Protein AF-T1ASD0-F1 (afdb_monomer)

InterPro domains:
  IPR029063 S-adenosyl-L-methionine-dependent methyltransferase superfamily [G3DSA:3.40.50.150] (1-92)
  IPR029063 S-adenosyl-L-methionine-dependent methyltransferase superfamily [SSF53335] (11-90)
  IPR041698 Methyltransferase domain 25 [PF13649] (17-90)

Mean predicted aligned error: 3.99 Å

Solvent-accessible surface area (backbone atoms only — not comparable to full-atom values): 5198 Å² total; per-residue (Å²): 103,76,66,52,32,46,74,73,48,76,49,50,82,61,39,31,35,36,26,40,51,30,48,60,26,65,67,30,27,56,41,18,78,68,56,28,50,26,37,22,29,18,72,47,58,68,30,31,54,50,12,43,73,76,22,75,80,24,46,65,38,68,38,50,86,93,66,61,98,63,67,84,87,72,48,79,44,76,44,68,79,74,34,68,82,73,53,73,96,68,86,130

pLDDT: mean 92.75, std 9.91, range [42.97, 98.38]

Organism: NCBI:txid410659

Sequence (92 aa):
ELVEAVESGFLRRGSAVLDLGCGLGTEAGYLAGLGFRTVGVDLSRDATVGARASHPDAAFLQGDVLRLPFRAASFDAAIDRGCFHYVPTEST

Foldseek 3Di:
DLVCCVVVCVPPAQFEEEEEQCFLNPSQQVNLVSRYAYEYEHCDPVRQVNNCVVRVSYHYDNDDPVDDPDDPPPGPYYDYDCNVVVDDPDDD

Structure (mmCIF, N/CA/C/O backbone):
data_AF-T1ASD0-F1
#
_entry.id   AF-T1ASD0-F1
#
loop_
_atom_site.group_PDB
_atom_site.id
_atom_site.type_symbol
_atom_site.label_atom_id
_atom_site.label_alt_id
_atom_site.label_comp_id
_atom_site.label_asym_id
_atom_site.label_entity_id
_atom_site.label_seq_id
_atom_site.pdbx_PDB_ins_code
_atom_site.Cartn_x
_atom_site.Cartn_y
_atom_site.Cartn_z
_atom_site.occupancy
_atom_site.B_iso_or_equiv
_atom_site.auth_seq_id
_atom_site.auth_comp_id
_atom_site.auth_asym_id
_atom_site.auth_atom_id
_atom_site.pdbx_PDB_model_num
ATOM 1 N N . GLU A 1 1 ? -3.628 15.344 0.526 1.00 86.00 1 GLU A N 1
ATOM 2 C CA . GLU A 1 1 ? -4.483 14.238 0.042 1.00 86.00 1 GLU A CA 1
ATOM 3 C C . GLU A 1 1 ? -4.426 13.014 0.951 1.00 86.00 1 GLU A C 1
ATOM 5 O O . GLU A 1 1 ? -5.255 12.967 1.842 1.00 86.00 1 GLU A O 1
ATOM 10 N N . LEU A 1 2 ? -3.474 12.071 0.840 1.00 92.81 2 LEU A N 1
ATOM 11 C CA . LEU A 1 2 ? -3.500 10.868 1.704 1.00 92.81 2 LEU A CA 1
ATOM 12 C C . LEU A 1 2 ? -3.401 11.191 3.207 1.00 92.81 2 LEU A C 1
ATOM 14 O O . LEU A 1 2 ? -4.201 10.701 3.997 1.00 92.81 2 LEU A O 1
ATOM 18 N N . VAL A 1 3 ? -2.449 12.044 3.592 1.00 94.50 3 VAL A N 1
ATOM 19 C CA . VAL A 1 3 ? -2.282 12.494 4.988 1.00 94.50 3 VAL A CA 1
ATOM 20 C C . VAL A 1 3 ? -3.567 13.143 5.505 1.00 94.50 3 VAL A C 1
ATOM 22 O O . VAL A 1 3 ? -4.098 12.750 6.535 1.00 94.50 3 VAL A O 1
ATOM 25 N N . GLU A 1 4 ? -4.126 14.067 4.730 1.00 95.25 4 GLU A N 1
ATOM 26 C CA . GLU A 1 4 ? -5.370 14.769 5.053 1.00 95.25 4 GLU A CA 1
ATOM 27 C C . GLU A 1 4 ? -6.578 13.822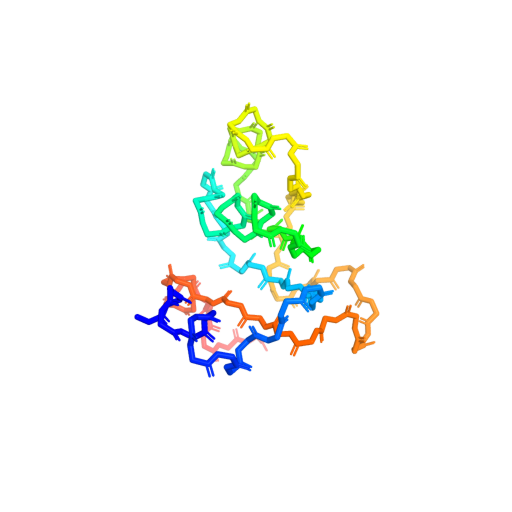 5.158 1.00 95.25 4 GLU A C 1
ATOM 29 O O . GLU A 1 4 ? -7.412 13.975 6.048 1.00 95.25 4 GLU A O 1
ATOM 34 N N . ALA A 1 5 ? -6.672 12.801 4.301 1.00 94.06 5 ALA A N 1
ATOM 35 C CA . ALA A 1 5 ? -7.713 11.777 4.381 1.00 94.06 5 ALA A CA 1
ATOM 36 C C . ALA A 1 5 ? -7.628 10.971 5.688 1.00 94.06 5 ALA A C 1
ATOM 38 O O . ALA A 1 5 ? -8.658 10.609 6.258 1.00 94.06 5 ALA A O 1
ATOM 39 N N . VAL A 1 6 ? -6.415 10.711 6.184 1.00 95.75 6 VAL A N 1
ATOM 40 C CA . VAL A 1 6 ? -6.201 10.061 7.484 1.00 95.75 6 VAL A CA 1
ATOM 41 C C . VAL A 1 6 ? -6.524 11.017 8.635 1.00 95.75 6 VAL A C 1
ATOM 43 O O . VAL A 1 6 ? -7.224 10.631 9.571 1.00 95.75 6 VAL A O 1
ATOM 46 N N . GLU A 1 7 ? -6.044 12.259 8.577 1.00 95.56 7 GLU A N 1
ATOM 47 C CA . GLU A 1 7 ? -6.217 13.262 9.638 1.00 95.56 7 GLU A CA 1
ATOM 48 C C . GLU A 1 7 ? -7.674 13.706 9.806 1.00 95.56 7 GLU A C 1
ATOM 50 O O . GLU A 1 7 ? -8.156 13.830 10.930 1.00 95.56 7 GLU A O 1
ATOM 55 N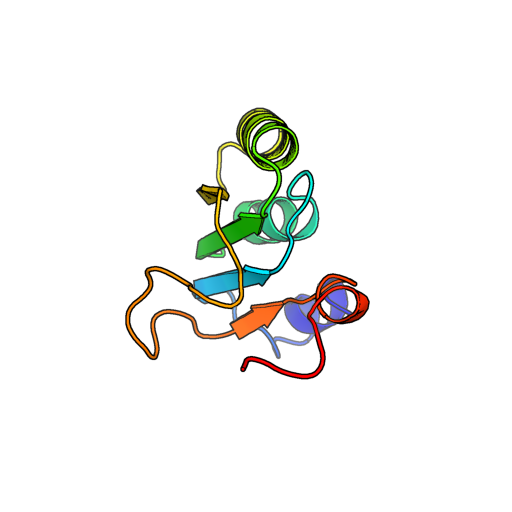 N . SER A 1 8 ? -8.403 13.877 8.702 1.00 96.12 8 SER A N 1
ATOM 56 C CA . SER A 1 8 ? -9.838 14.194 8.709 1.00 96.12 8 SER A CA 1
ATOM 57 C C . SER A 1 8 ? -10.721 13.018 9.142 1.00 96.12 8 SER A C 1
ATOM 59 O O . SER A 1 8 ? -11.913 13.200 9.388 1.00 96.12 8 SER A O 1
ATOM 61 N N . GLY A 1 9 ? -10.167 11.803 9.220 1.00 93.94 9 GLY A N 1
ATOM 62 C CA . GLY A 1 9 ? -10.912 10.582 9.526 1.00 93.94 9 GLY A CA 1
ATOM 63 C C . GLY A 1 9 ? -11.754 10.046 8.366 1.00 93.94 9 GLY A C 1
ATOM 64 O O . GLY A 1 9 ? -12.489 9.074 8.560 1.00 93.94 9 GLY A O 1
ATOM 65 N N . PHE A 1 10 ? -11.634 10.630 7.167 1.00 94.25 10 PHE A N 1
ATOM 66 C CA . PHE A 1 10 ? -12.233 10.083 5.949 1.00 94.25 10 PHE A CA 1
ATOM 67 C C . PHE A 1 10 ? -11.771 8.638 5.720 1.00 94.25 10 PHE A C 1
ATOM 69 O O . PHE A 1 10 ? -12.589 7.736 5.528 1.00 94.25 10 PHE A O 1
ATOM 76 N N . LEU A 1 11 ?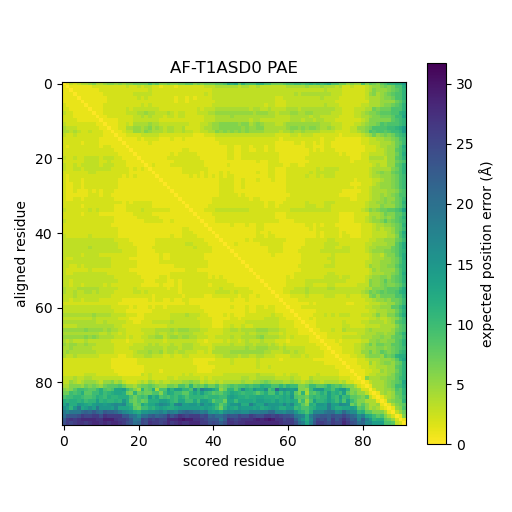 -10.462 8.401 5.840 1.00 95.75 11 LEU A N 1
ATOM 77 C CA . LEU A 1 11 ? -9.875 7.071 5.880 1.00 95.75 11 LEU A CA 1
ATOM 78 C C . LEU A 1 11 ? -9.710 6.634 7.341 1.00 95.75 11 LEU A C 1
ATOM 80 O O . LEU A 1 11 ? -8.791 7.048 8.049 1.00 95.75 11 LEU A O 1
ATOM 84 N N . ARG A 1 12 ? -10.629 5.787 7.813 1.00 93.94 12 ARG A N 1
ATOM 85 C CA . ARG A 1 12 ? -10.674 5.361 9.220 1.00 93.94 12 ARG A CA 1
ATOM 86 C C . ARG A 1 12 ? -9.485 4.474 9.582 1.00 93.94 12 ARG A C 1
ATOM 88 O O . ARG A 1 12 ? -9.237 3.476 8.908 1.00 93.94 12 ARG A O 1
ATOM 95 N N . ARG A 1 13 ? -8.809 4.767 10.696 1.00 90.75 13 ARG A N 1
ATOM 96 C CA . ARG A 1 13 ? -7.741 3.911 11.248 1.00 90.75 13 ARG A CA 1
ATOM 97 C C . ARG A 1 13 ? -8.195 2.455 11.395 1.00 90.75 13 ARG A C 1
ATOM 99 O O . ARG A 1 13 ? -9.344 2.193 11.741 1.00 90.75 13 ARG A O 1
ATOM 106 N N . GLY A 1 14 ? -7.284 1.518 11.128 1.00 91.31 14 GLY A N 1
ATOM 107 C CA . GLY A 1 14 ? -7.558 0.075 11.145 1.00 91.31 14 GLY A CA 1
ATOM 108 C C . GLY A 1 14 ? -8.235 -0.472 9.880 1.00 91.31 14 GLY A C 1
ATOM 109 O O . GLY A 1 14 ? -8.398 -1.690 9.760 1.00 91.31 14 GLY A O 1
ATOM 110 N N . SER A 1 15 ? -8.593 0.394 8.923 1.00 96.62 15 SER A N 1
ATOM 111 C CA . SER A 1 15 ? -9.103 -0.033 7.614 1.00 96.62 15 SER A CA 1
ATOM 112 C C . SER A 1 15 ? -8.086 -0.906 6.871 1.00 96.62 15 SER A C 1
ATOM 114 O O . SER A 1 15 ? -6.869 -0.743 7.017 1.00 96.62 15 SER A O 1
ATOM 116 N N . ALA A 1 16 ? -8.596 -1.840 6.072 1.00 98.00 16 ALA A N 1
ATOM 117 C CA . ALA A 1 16 ? -7.821 -2.568 5.080 1.00 98.00 16 ALA A CA 1
ATOM 118 C C . ALA A 1 16 ? -7.700 -1.722 3.807 1.00 98.00 16 ALA A C 1
ATOM 120 O O . ALA A 1 16 ? -8.713 -1.308 3.242 1.00 98.00 16 ALA A O 1
ATOM 121 N N . VAL A 1 17 ? -6.473 -1.465 3.359 1.00 98.00 17 VAL A N 1
ATOM 122 C CA . VAL A 1 17 ? -6.200 -0.558 2.237 1.00 98.00 17 VAL A CA 1
ATOM 123 C C . VAL A 1 17 ? -5.341 -1.256 1.189 1.00 98.00 17 VAL A C 1
ATOM 125 O O . VAL A 1 17 ? -4.339 -1.889 1.523 1.00 98.00 17 VAL A O 1
ATOM 128 N N . LEU A 1 18 ? -5.744 -1.134 -0.073 1.00 98.12 18 LEU A N 1
ATOM 129 C CA . LEU A 1 18 ? -4.991 -1.604 -1.232 1.00 98.12 18 LEU A CA 1
ATOM 130 C C . LEU A 1 18 ? -4.272 -0.426 -1.898 1.00 98.12 18 LEU A C 1
ATOM 132 O O . LEU A 1 18 ? -4.918 0.554 -2.247 1.00 98.12 18 LEU A O 1
ATOM 136 N N . ASP A 1 19 ? -2.964 -0.523 -2.095 1.00 97.81 19 ASP A N 1
ATOM 137 C CA . ASP A 1 19 ? -2.157 0.468 -2.814 1.00 97.81 19 ASP A CA 1
ATOM 138 C C . ASP A 1 19 ? -1.813 -0.070 -4.215 1.00 97.81 19 ASP A C 1
ATOM 140 O O . ASP A 1 19 ? -1.136 -1.094 -4.348 1.00 97.81 19 ASP A O 1
ATOM 144 N N . LEU A 1 20 ? -2.369 0.557 -5.255 1.00 97.31 20 LEU A N 1
ATOM 145 C CA . LEU A 1 20 ? -2.300 0.123 -6.652 1.00 97.31 20 LEU A CA 1
ATOM 146 C C . LEU A 1 20 ? -1.083 0.741 -7.346 1.00 97.31 20 LEU A C 1
ATOM 148 O O . LEU A 1 20 ? -0.962 1.960 -7.418 1.00 97.31 20 LEU A O 1
ATOM 152 N N . GLY A 1 21 ? -0.210 -0.101 -7.904 1.00 96.69 21 GLY A N 1
ATOM 153 C CA . GLY A 1 21 ? 1.067 0.342 -8.467 1.00 96.69 21 GLY A CA 1
ATOM 154 C C . GLY A 1 21 ? 1.963 0.946 -7.391 1.00 96.69 21 GLY A C 1
ATOM 155 O O . GLY A 1 21 ? 2.441 2.068 -7.536 1.00 96.69 21 GLY A O 1
ATOM 156 N N . CYS A 1 22 ? 2.137 0.221 -6.283 1.00 97.50 22 CYS A N 1
ATOM 157 C CA . CYS A 1 22 ? 2.713 0.765 -5.054 1.00 97.50 22 CYS A CA 1
ATOM 158 C C . CYS A 1 22 ? 4.190 1.179 -5.172 1.00 97.50 22 CYS A C 1
ATOM 160 O O . CYS A 1 22 ? 4.731 1.794 -4.250 1.00 97.50 22 CYS A O 1
ATOM 162 N N . GLY A 1 23 ? 4.892 0.802 -6.246 1.00 97.38 23 GLY A N 1
ATOM 163 C CA . GLY A 1 23 ? 6.311 1.085 -6.424 1.00 97.38 23 GLY A CA 1
ATOM 164 C C . GLY A 1 23 ? 7.142 0.592 -5.236 1.00 97.38 23 GLY A C 1
ATOM 165 O O . GLY A 1 23 ? 7.055 -0.568 -4.832 1.00 97.38 23 GLY A O 1
ATOM 166 N N . LEU A 1 24 ? 7.936 1.494 -4.649 1.00 97.94 24 LEU A N 1
ATOM 167 C CA . LEU A 1 24 ? 8.746 1.222 -3.452 1.00 97.94 24 LEU A CA 1
ATOM 168 C C . LEU A 1 24 ? 7.947 1.276 -2.136 1.00 97.94 24 LEU A C 1
ATOM 170 O O . LEU A 1 24 ? 8.534 1.160 -1.066 1.00 97.94 24 LEU A O 1
ATOM 174 N N . GLY A 1 25 ? 6.622 1.424 -2.196 1.00 97.62 25 GLY A N 1
ATOM 175 C CA . GLY A 1 25 ? 5.724 1.242 -1.058 1.00 97.62 25 GLY A CA 1
ATOM 176 C C . GLY A 1 25 ? 5.636 2.425 -0.101 1.00 97.62 25 GLY A C 1
ATOM 177 O O . GLY A 1 25 ? 5.358 2.210 1.076 1.00 97.62 25 GLY A O 1
ATOM 178 N N . THR A 1 26 ? 5.864 3.655 -0.572 1.00 97.38 26 THR A N 1
ATOM 179 C CA . THR A 1 26 ? 5.853 4.855 0.287 1.00 97.38 26 THR A CA 1
ATOM 180 C C . THR A 1 26 ? 4.502 5.037 0.986 1.00 97.38 26 THR A C 1
ATOM 182 O O . THR A 1 26 ? 4.446 5.177 2.208 1.00 97.38 26 THR A O 1
ATOM 185 N N . GLU A 1 27 ? 3.405 4.980 0.235 1.00 97.12 27 GLU A N 1
ATOM 186 C CA . GLU A 1 27 ? 2.042 5.134 0.739 1.00 97.12 27 GLU A CA 1
ATOM 187 C C . GLU A 1 27 ? 1.629 3.934 1.603 1.00 97.12 27 GLU A C 1
ATOM 189 O O . GLU A 1 27 ? 1.173 4.113 2.739 1.00 97.12 27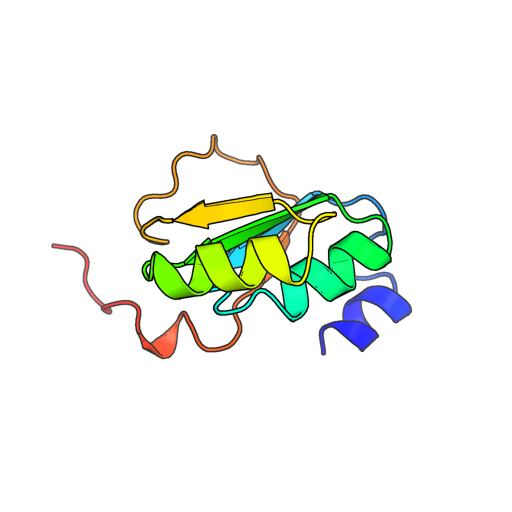 GLU A O 1
ATOM 194 N N . ALA A 1 28 ? 1.857 2.710 1.114 1.00 97.75 28 ALA A N 1
ATOM 195 C CA . ALA A 1 28 ? 1.601 1.487 1.871 1.00 97.75 28 ALA A CA 1
ATOM 196 C C . ALA A 1 28 ? 2.340 1.444 3.223 1.00 97.75 28 ALA A C 1
ATOM 198 O O . ALA A 1 28 ? 1.746 1.075 4.242 1.00 97.75 28 ALA A O 1
ATOM 199 N N . GLY A 1 29 ? 3.614 1.845 3.239 1.00 97.62 29 GLY A N 1
ATOM 200 C CA . GLY A 1 29 ? 4.468 1.892 4.423 1.00 97.62 29 GLY A CA 1
ATOM 201 C C . GLY A 1 29 ? 4.061 2.985 5.406 1.00 97.62 29 GLY A C 1
ATOM 202 O O . GLY A 1 29 ? 3.973 2.725 6.606 1.00 97.62 29 GLY A O 1
ATOM 203 N N . TYR A 1 30 ? 3.736 4.184 4.911 1.00 97.12 30 TYR A N 1
ATOM 204 C CA . TYR A 1 30 ? 3.188 5.263 5.737 1.00 97.12 30 TYR A CA 1
ATOM 205 C C . TYR A 1 30 ? 1.919 4.817 6.476 1.00 97.12 30 TYR A C 1
ATOM 207 O O . TYR A 1 30 ? 1.809 4.989 7.690 1.00 97.12 30 TYR A O 1
ATOM 215 N N . LEU A 1 31 ? 0.977 4.192 5.766 1.00 97.50 31 LEU A N 1
ATOM 216 C CA . LEU A 1 31 ? -0.268 3.706 6.358 1.00 97.50 31 LEU A CA 1
ATOM 217 C C . LEU A 1 31 ? -0.044 2.546 7.334 1.00 97.50 31 LEU A C 1
ATOM 219 O O . LEU A 1 31 ? -0.642 2.541 8.412 1.00 97.50 31 LEU A O 1
ATOM 223 N N . ALA A 1 32 ? 0.839 1.599 7.010 1.00 97.00 32 ALA A N 1
ATOM 224 C CA . ALA A 1 32 ? 1.179 0.509 7.924 1.00 97.00 32 ALA A CA 1
ATOM 225 C C . ALA A 1 32 ? 1.736 1.049 9.251 1.00 97.00 32 ALA A C 1
ATOM 227 O O . ALA A 1 32 ? 1.266 0.660 10.320 1.00 97.00 32 ALA A O 1
ATOM 228 N N . GLY A 1 33 ? 2.636 2.039 9.192 1.00 95.75 33 GLY A N 1
ATOM 229 C CA . GLY A 1 33 ? 3.177 2.714 10.378 1.00 95.75 33 GLY A CA 1
ATOM 230 C C . GLY A 1 33 ? 2.124 3.441 11.228 1.00 95.75 33 GLY A C 1
ATOM 231 O O . GLY A 1 33 ? 2.347 3.706 12.407 1.00 95.75 33 GLY A O 1
ATOM 232 N N . LEU A 1 34 ? 0.948 3.729 10.664 1.00 95.62 34 LEU A N 1
ATOM 233 C CA . LEU A 1 34 ? -0.197 4.314 11.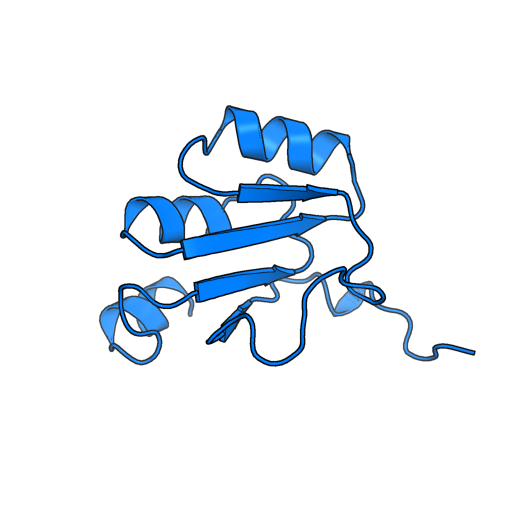365 1.00 95.62 34 LEU A CA 1
ATOM 234 C C . LEU A 1 34 ? -1.227 3.276 11.849 1.00 95.62 34 LEU A C 1
ATOM 236 O O . LEU A 1 34 ? -2.274 3.665 12.383 1.00 95.62 34 LEU A O 1
ATOM 240 N N . GLY A 1 35 ? -0.943 1.980 11.692 1.00 95.19 35 GLY A N 1
ATOM 241 C CA . GLY A 1 35 ? -1.788 0.871 12.145 1.00 95.19 35 GLY A CA 1
ATOM 242 C C . GLY A 1 35 ? -2.876 0.449 11.154 1.00 95.19 35 GLY A C 1
ATOM 243 O O . GLY A 1 35 ? -3.850 -0.196 11.549 1.00 95.19 35 GLY A O 1
ATOM 244 N N . PHE A 1 36 ? -2.761 0.829 9.882 1.00 97.56 36 PHE A N 1
ATOM 245 C CA . PHE A 1 36 ? -3.628 0.308 8.825 1.00 97.56 36 PHE A CA 1
ATOM 246 C C . PHE A 1 36 ? -3.166 -1.077 8.368 1.00 97.56 36 PHE A C 1
ATOM 248 O O . PHE A 1 36 ? -1.995 -1.430 8.4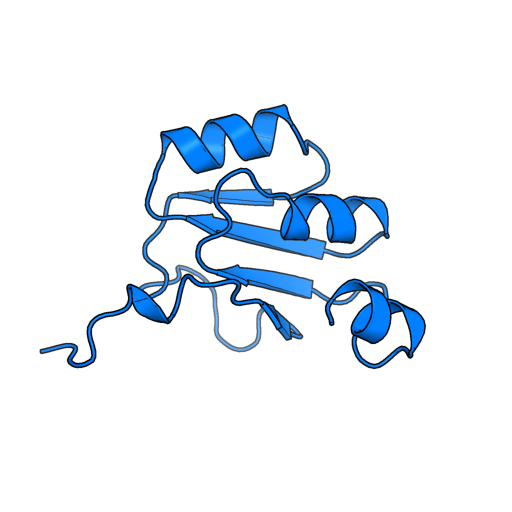87 1.00 97.56 36 PHE A O 1
ATOM 255 N N . ARG A 1 37 ? -4.091 -1.863 7.807 1.00 97.50 37 ARG A N 1
ATOM 256 C CA . ARG A 1 37 ? -3.758 -3.143 7.167 1.00 97.50 37 ARG A CA 1
ATOM 257 C C . ARG A 1 37 ? -3.557 -2.905 5.679 1.00 97.50 37 ARG A C 1
ATOM 259 O O . ARG A 1 37 ? -4.517 -2.974 4.912 1.00 97.50 37 ARG A O 1
ATOM 266 N N . THR A 1 38 ? -2.333 -2.583 5.287 1.00 97.62 38 THR A N 1
ATOM 267 C CA . THR A 1 38 ? -2.008 -2.224 3.904 1.00 97.62 38 THR A CA 1
ATOM 268 C C . THR A 1 38 ? -1.433 -3.386 3.107 1.00 97.62 38 THR A C 1
ATOM 270 O O . THR A 1 38 ? -0.566 -4.123 3.581 1.00 97.62 38 THR A O 1
ATOM 273 N N . VAL A 1 39 ? -1.902 -3.513 1.866 1.00 98.31 39 VAL A N 1
ATOM 274 C CA . VAL A 1 39 ? -1.312 -4.375 0.839 1.00 98.31 39 VAL A CA 1
ATOM 275 C C . VAL A 1 39 ? -0.975 -3.511 -0.372 1.00 98.31 39 VAL A C 1
ATOM 277 O O . VAL A 1 39 ? -1.873 -2.903 -0.943 1.00 98.31 39 VAL A O 1
ATOM 280 N N . GLY A 1 40 ? 0.292 -3.459 -0.773 1.00 98.19 40 GLY A N 1
ATOM 281 C CA . GLY A 1 40 ? 0.718 -2.852 -2.034 1.00 98.19 40 GLY A CA 1
ATOM 282 C C . GLY A 1 40 ? 0.815 -3.881 -3.156 1.00 98.19 40 GLY A C 1
ATOM 283 O O . GLY A 1 40 ? 1.301 -4.991 -2.933 1.00 98.19 40 GLY A O 1
ATOM 284 N N . VAL A 1 41 ? 0.360 -3.529 -4.358 1.00 98.31 41 VAL A N 1
ATOM 285 C CA . VAL A 1 41 ? 0.510 -4.349 -5.568 1.00 98.31 41 VAL A CA 1
ATOM 286 C C . VAL A 1 41 ? 1.286 -3.571 -6.614 1.00 98.31 41 VAL A C 1
ATOM 288 O O . VAL A 1 41 ? 0.929 -2.439 -6.918 1.00 98.31 41 VAL A O 1
ATOM 291 N N . ASP A 1 42 ? 2.307 -4.185 -7.201 1.00 97.94 42 ASP A N 1
ATOM 292 C CA . ASP A 1 42 ? 3.038 -3.605 -8.329 1.00 97.94 42 ASP A CA 1
ATOM 293 C C . ASP A 1 42 ? 3.427 -4.690 -9.340 1.00 97.94 42 ASP A C 1
ATOM 295 O O . ASP A 1 42 ? 3.701 -5.836 -8.969 1.00 97.94 42 ASP A O 1
ATOM 299 N N . LEU A 1 43 ? 3.465 -4.341 -10.626 1.00 96.31 43 LEU A N 1
ATOM 300 C CA . LEU A 1 43 ? 3.860 -5.267 -11.689 1.00 96.31 43 LEU A CA 1
ATOM 301 C C . LEU A 1 43 ? 5.364 -5.600 -11.608 1.00 96.31 43 LEU A C 1
ATOM 303 O O . LEU A 1 43 ? 5.791 -6.711 -11.948 1.00 96.31 43 LEU A O 1
ATOM 307 N N . SER A 1 44 ? 6.168 -4.647 -11.128 1.00 97.00 44 SER A N 1
ATOM 308 C CA . SER A 1 44 ? 7.615 -4.758 -10.990 1.00 97.00 44 SER A CA 1
ATOM 309 C C . SER A 1 44 ? 8.005 -5.566 -9.756 1.00 97.00 44 SER A C 1
ATOM 311 O O . SER A 1 44 ? 7.824 -5.157 -8.606 1.00 97.00 44 SER A O 1
ATOM 313 N N . ARG A 1 45 ? 8.642 -6.716 -9.994 1.00 97.50 45 ARG A N 1
ATOM 314 C CA . ARG A 1 45 ? 9.218 -7.537 -8.925 1.00 97.50 45 ARG A CA 1
ATOM 315 C C . ARG A 1 45 ? 10.216 -6.744 -8.084 1.00 97.50 45 ARG A C 1
ATOM 317 O O . ARG A 1 45 ? 10.146 -6.801 -6.860 1.00 97.50 45 ARG A O 1
ATOM 324 N N . ASP A 1 46 ? 11.111 -6.002 -8.726 1.00 98.12 46 ASP A N 1
ATOM 325 C CA . ASP A 1 46 ? 12.173 -5.269 -8.036 1.00 98.12 46 ASP A CA 1
ATOM 326 C C . ASP A 1 46 ? 11.602 -4.168 -7.138 1.00 98.12 46 ASP A C 1
ATOM 328 O O . ASP A 1 46 ? 12.076 -3.986 -6.016 1.00 98.12 46 ASP A O 1
ATOM 332 N N . ALA A 1 47 ? 10.521 -3.514 -7.579 1.00 97.81 47 ALA A N 1
ATOM 333 C CA . ALA A 1 47 ? 9.799 -2.541 -6.767 1.00 97.81 47 ALA A CA 1
ATOM 334 C C . ALA A 1 47 ? 9.242 -3.192 -5.492 1.00 97.81 47 ALA A C 1
ATOM 336 O O . ALA A 1 47 ? 9.554 -2.750 -4.389 1.00 97.81 47 ALA A O 1
ATOM 337 N N . THR A 1 48 ? 8.520 -4.312 -5.622 1.00 98.19 48 THR A N 1
ATOM 338 C CA . THR A 1 48 ? 7.956 -5.014 -4.454 1.00 98.19 48 THR A CA 1
ATOM 339 C C . THR A 1 48 ? 9.017 -5.595 -3.516 1.00 98.19 48 THR A C 1
ATOM 341 O O . THR A 1 48 ? 8.797 -5.654 -2.306 1.00 98.19 48 THR A O 1
ATOM 344 N N . VAL A 1 49 ? 10.180 -6.010 -4.032 1.00 98.31 49 VAL A N 1
ATOM 345 C CA . VAL A 1 49 ? 11.313 -6.455 -3.205 1.00 98.31 49 VAL A CA 1
ATOM 346 C C . VAL A 1 49 ? 11.887 -5.282 -2.411 1.00 98.31 49 VAL A C 1
ATOM 348 O O . VAL A 1 49 ? 12.081 -5.413 -1.202 1.00 98.31 49 VAL A O 1
ATOM 351 N N . GLY A 1 50 ? 12.108 -4.135 -3.060 1.00 98.38 50 GLY A N 1
ATOM 352 C CA . GLY A 1 50 ? 12.551 -2.911 -2.392 1.00 98.38 50 GLY A CA 1
ATOM 353 C C . GLY A 1 50 ? 11.554 -2.442 -1.332 1.00 98.38 50 GLY A C 1
ATOM 354 O O . GLY A 1 50 ? 11.939 -2.195 -0.193 1.00 98.38 50 GLY A O 1
ATOM 355 N N . ALA A 1 51 ? 10.264 -2.435 -1.667 1.00 98.38 51 ALA A N 1
ATOM 356 C CA . ALA A 1 51 ? 9.194 -2.041 -0.758 1.00 98.38 51 ALA A CA 1
ATOM 357 C C . ALA A 1 51 ? 9.152 -2.902 0.511 1.00 98.38 51 ALA A C 1
ATOM 359 O O . ALA A 1 51 ? 9.105 -2.373 1.620 1.00 98.38 51 ALA A O 1
ATOM 360 N N . ARG A 1 52 ? 9.263 -4.232 0.371 1.00 98.12 52 ARG A N 1
ATOM 361 C CA . ARG A 1 52 ? 9.340 -5.160 1.516 1.00 98.12 52 ARG A CA 1
ATOM 362 C C . ARG A 1 52 ? 10.550 -4.897 2.404 1.00 98.12 52 ARG A C 1
ATOM 364 O O . ARG A 1 52 ? 10.448 -5.050 3.616 1.00 98.12 52 ARG A O 1
ATOM 371 N N . ALA A 1 53 ? 11.687 -4.541 1.810 1.00 97.94 53 ALA A N 1
ATOM 372 C CA . ALA A 1 53 ? 12.899 -4.242 2.563 1.00 97.94 53 ALA A CA 1
ATOM 373 C C . ALA A 1 53 ? 12.769 -2.927 3.350 1.00 97.94 53 ALA A C 1
ATOM 375 O O . ALA A 1 53 ? 13.240 -2.841 4.481 1.00 97.94 53 ALA A O 1
ATOM 376 N N . SER A 1 54 ? 12.119 -1.920 2.764 1.00 98.00 54 SER A N 1
ATOM 377 C CA . SER A 1 54 ? 11.937 -0.596 3.369 1.00 98.00 54 SER A CA 1
ATOM 378 C C . SER A 1 54 ? 10.778 -0.522 4.367 1.00 98.00 54 SER A C 1
ATOM 380 O O . SER A 1 54 ? 10.826 0.289 5.292 1.00 98.00 54 SER A O 1
ATOM 382 N N . HIS A 1 55 ? 9.746 -1.351 4.201 1.00 97.88 55 HIS A N 1
ATOM 383 C CA . HIS A 1 55 ? 8.490 -1.260 4.949 1.00 97.88 55 HIS A CA 1
ATOM 384 C C . HIS A 1 55 ? 8.025 -2.644 5.440 1.00 97.88 55 HIS A C 1
ATOM 386 O O . HIS A 1 55 ? 7.031 -3.173 4.941 1.00 97.88 55 HIS A O 1
ATOM 392 N N . PRO A 1 56 ? 8.715 -3.251 6.425 1.00 96.00 56 PRO A N 1
ATOM 393 C CA . PRO A 1 56 ? 8.440 -4.623 6.867 1.00 96.00 56 PRO A CA 1
ATOM 394 C C . PRO A 1 56 ? 7.052 -4.823 7.500 1.00 96.00 56 PRO A C 1
ATOM 396 O O . PRO A 1 56 ? 6.565 -5.951 7.545 1.00 96.00 56 PRO A O 1
ATOM 399 N N . ASP A 1 57 ? 6.407 -3.746 7.957 1.00 94.19 57 ASP A N 1
ATOM 400 C CA . ASP A 1 57 ? 5.072 -3.783 8.568 1.00 94.19 57 ASP A CA 1
ATOM 401 C C . ASP A 1 57 ? 3.927 -3.754 7.536 1.00 94.19 57 ASP A C 1
ATOM 403 O O . ASP A 1 57 ? 2.763 -3.953 7.890 1.00 94.19 57 ASP A O 1
ATOM 407 N N . ALA A 1 58 ? 4.238 -3.519 6.257 1.00 97.19 58 ALA A N 1
ATOM 408 C CA . ALA A 1 58 ? 3.285 -3.560 5.153 1.00 97.19 58 ALA A CA 1
ATOM 409 C C . ALA A 1 58 ? 3.433 -4.858 4.344 1.00 97.19 58 ALA A C 1
ATOM 411 O O . ALA A 1 58 ? 4.516 -5.435 4.220 1.00 97.19 58 ALA A O 1
ATOM 412 N N . ALA A 1 59 ? 2.337 -5.315 3.737 1.00 98.06 59 ALA A N 1
ATOM 413 C CA . ALA A 1 59 ? 2.378 -6.426 2.796 1.00 98.06 59 ALA A CA 1
ATOM 414 C C . ALA A 1 59 ? 2.547 -5.908 1.363 1.00 98.06 59 ALA A C 1
ATOM 416 O O . ALA A 1 59 ? 1.945 -4.910 0.983 1.00 98.06 59 ALA A O 1
ATOM 417 N N . PHE A 1 60 ? 3.309 -6.628 0.540 1.00 98.38 60 PHE A N 1
ATOM 418 C CA . PHE A 1 60 ? 3.496 -6.291 -0.873 1.00 98.38 60 PHE A CA 1
ATOM 419 C C . PHE A 1 60 ? 3.334 -7.520 -1.749 1.00 98.38 60 PHE A C 1
ATOM 421 O O . PHE A 1 60 ? 3.793 -8.599 -1.388 1.00 98.38 60 PHE A O 1
ATOM 428 N N . LEU A 1 61 ? 2.732 -7.383 -2.918 1.00 97.88 61 LEU A N 1
ATOM 429 C CA . LEU A 1 61 ? 2.500 -8.471 -3.855 1.00 97.88 61 LEU A CA 1
ATOM 430 C C . LEU A 1 61 ? 2.934 -8.034 -5.250 1.00 97.88 61 LEU A C 1
ATOM 432 O O . LEU A 1 61 ? 2.490 -7.003 -5.742 1.00 97.88 61 LEU A O 1
ATOM 436 N N . GLN A 1 62 ? 3.762 -8.844 -5.908 1.00 97.75 62 GLN A N 1
ATOM 437 C CA . GLN A 1 62 ? 3.967 -8.667 -7.339 1.00 97.75 62 GLN A CA 1
ATOM 438 C C . GLN A 1 62 ? 2.701 -9.127 -8.068 1.00 97.75 62 GLN A C 1
ATOM 440 O O . GLN A 1 62 ? 2.294 -10.281 -7.915 1.00 97.75 62 GLN A O 1
ATOM 445 N N . GLY A 1 63 ? 2.083 -8.252 -8.855 1.00 96.12 63 GLY A N 1
ATOM 446 C CA . GLY A 1 63 ? 0.851 -8.581 -9.558 1.00 96.12 63 GLY A CA 1
ATOM 447 C C . GLY A 1 63 ? 0.380 -7.497 -10.516 1.00 96.12 63 GLY A C 1
ATOM 448 O O . GLY A 1 63 ? 0.804 -6.348 -10.449 1.00 96.12 63 GLY A O 1
ATOM 449 N N . ASP A 1 64 ? -0.519 -7.894 -11.408 1.00 94.62 64 ASP A N 1
ATOM 450 C CA . ASP A 1 64 ? -1.235 -6.985 -12.296 1.00 94.62 64 ASP A CA 1
ATOM 451 C C . ASP A 1 64 ? -2.484 -6.458 -11.577 1.00 94.62 64 ASP A C 1
ATOM 453 O O . ASP A 1 64 ? -3.327 -7.235 -11.116 1.00 94.62 64 ASP A O 1
ATOM 457 N N . VAL A 1 65 ? -2.614 -5.134 -11.488 1.00 94.00 65 VAL A N 1
ATOM 458 C CA . VAL A 1 65 ? -3.765 -4.463 -10.867 1.00 94.00 65 VAL A CA 1
ATOM 459 C C . VAL A 1 65 ? -5.079 -4.715 -11.615 1.00 94.00 65 VAL A C 1
ATOM 461 O O . VAL A 1 65 ? -6.148 -4.582 -11.025 1.00 94.00 65 VAL A O 1
ATOM 464 N N . LEU A 1 66 ? -5.021 -5.149 -12.878 1.00 91.19 66 LEU A N 1
ATOM 465 C CA . LEU A 1 66 ? -6.186 -5.594 -13.646 1.00 91.19 66 LEU A CA 1
ATOM 466 C C . LEU A 1 66 ? -6.638 -7.016 -13.287 1.00 91.19 66 LEU A C 1
ATOM 468 O O . LEU A 1 66 ? -7.739 -7.431 -13.651 1.00 91.19 66 LEU A O 1
ATOM 472 N N . ARG A 1 67 ? -5.799 -7.792 -12.590 1.00 92.81 67 ARG A N 1
ATOM 473 C CA . ARG A 1 67 ? -6.033 -9.209 -12.265 1.00 92.81 67 ARG A CA 1
ATOM 474 C C . ARG A 1 67 ? -5.650 -9.515 -10.821 1.00 92.81 67 ARG A C 1
ATOM 476 O O . ARG A 1 67 ? -4.832 -10.389 -10.534 1.00 92.81 67 ARG A O 1
ATOM 483 N N . LEU A 1 68 ? -6.270 -8.783 -9.903 1.00 93.81 68 LEU A N 1
ATOM 484 C CA . LEU A 1 68 ? -5.998 -8.896 -8.476 1.00 93.81 68 LEU A CA 1
ATOM 485 C C . LEU A 1 68 ? -6.456 -10.252 -7.906 1.00 93.81 68 LEU A C 1
ATOM 487 O O . LEU A 1 68 ? -7.628 -10.607 -8.047 1.00 93.81 68 LEU A O 1
ATOM 491 N N . PRO A 1 69 ? -5.596 -10.991 -7.179 1.00 93.94 69 PRO A N 1
ATOM 492 C CA . PRO A 1 69 ? -5.944 -12.279 -6.578 1.00 93.94 69 PRO A CA 1
ATOM 493 C C . PRO A 1 69 ? -6.654 -12.112 -5.223 1.00 93.94 69 PRO A C 1
ATOM 495 O O . PRO A 1 69 ? -6.415 -12.867 -4.279 1.00 93.94 69 PRO A O 1
ATOM 498 N N . PHE A 1 70 ? -7.516 -11.104 -5.100 1.00 95.69 70 PHE A N 1
ATOM 499 C CA . PHE A 1 70 ? -8.267 -10.823 -3.882 1.00 95.69 70 PHE A CA 1
ATOM 500 C C . PHE A 1 70 ? -9.747 -11.097 -4.112 1.00 95.69 70 PHE A C 1
ATOM 502 O O . PHE A 1 70 ? -10.296 -10.798 -5.171 1.00 95.69 70 PHE A O 1
ATOM 509 N N . ARG A 1 71 ? -10.426 -11.635 -3.095 1.00 95.62 71 ARG A N 1
ATOM 510 C CA . ARG A 1 71 ? -11.892 -11.717 -3.123 1.00 95.62 71 ARG A CA 1
ATOM 511 C C . ARG A 1 71 ? -12.483 -10.303 -3.177 1.00 95.62 71 ARG A C 1
ATOM 513 O O . ARG A 1 71 ? -11.900 -9.360 -2.631 1.00 95.62 71 ARG A O 1
ATOM 520 N N . ALA A 1 72 ? -13.661 -10.164 -3.774 1.00 92.62 72 ALA A N 1
ATOM 521 C CA . ALA A 1 72 ? -14.406 -8.910 -3.733 1.00 92.62 72 ALA A CA 1
ATOM 522 C C . ALA A 1 72 ? -14.622 -8.440 -2.279 1.00 92.62 72 ALA A C 1
ATOM 524 O O . ALA A 1 72 ? -14.736 -9.265 -1.370 1.00 92.62 72 ALA A O 1
ATOM 525 N N . ALA A 1 73 ? -14.662 -7.120 -2.072 1.00 93.75 73 ALA A N 1
ATOM 526 C CA . ALA A 1 73 ? -14.830 -6.491 -0.756 1.00 93.75 73 ALA A CA 1
ATOM 527 C C . ALA A 1 73 ? -13.780 -6.916 0.301 1.00 93.75 73 ALA A C 1
ATOM 529 O O . ALA A 1 73 ? -14.081 -7.019 1.488 1.00 93.75 73 ALA A O 1
ATOM 530 N N . SER A 1 74 ? -12.536 -7.178 -0.122 1.00 96.56 74 SER A N 1
ATOM 531 C CA . SER A 1 74 ? -11.416 -7.439 0.805 1.00 96.56 74 SER A CA 1
ATOM 532 C C . SER A 1 74 ? -10.833 -6.184 1.452 1.00 96.56 74 SER A C 1
ATOM 534 O O . SER A 1 74 ? -10.157 -6.298 2.472 1.00 96.56 74 SER A O 1
ATOM 536 N N . PHE A 1 75 ? -11.060 -5.019 0.848 1.00 97.75 75 PHE A N 1
ATOM 537 C CA . PHE A 1 75 ? -10.476 -3.747 1.257 1.00 97.75 75 PHE A CA 1
ATOM 538 C C . PHE A 1 75 ? -11.574 -2.708 1.442 1.00 97.75 75 PHE A C 1
ATOM 540 O O . PHE A 1 75 ? -12.559 -2.701 0.703 1.00 97.75 75 PHE A O 1
ATOM 547 N N . ASP A 1 76 ? -11.371 -1.830 2.416 1.00 96.88 76 ASP A N 1
ATOM 548 C CA . ASP A 1 76 ? -12.252 -0.700 2.702 1.00 96.88 76 ASP A CA 1
ATOM 549 C C . ASP A 1 76 ? -11.937 0.496 1.789 1.00 96.88 76 ASP A C 1
ATOM 551 O O . ASP A 1 76 ? -12.806 1.328 1.534 1.00 96.88 76 ASP A O 1
ATOM 555 N N . ALA A 1 77 ? -10.696 0.586 1.295 1.00 96.19 77 ALA A N 1
ATOM 556 C CA . ALA A 1 77 ? -10.245 1.623 0.375 1.00 96.19 77 ALA A CA 1
ATOM 557 C C . ALA A 1 77 ? -9.157 1.109 -0.580 1.00 96.19 77 ALA A C 1
ATOM 559 O O . ALA A 1 77 ? -8.401 0.191 -0.250 1.00 96.19 77 ALA A O 1
ATOM 560 N N . ALA A 1 78 ? -9.057 1.753 -1.742 1.00 95.25 78 ALA A N 1
ATOM 561 C CA . ALA A 1 78 ? -7.936 1.613 -2.658 1.00 95.25 78 ALA A CA 1
ATOM 562 C C . ALA A 1 78 ? -7.299 2.985 -2.901 1.00 95.25 78 ALA A C 1
ATOM 564 O O . ALA A 1 78 ? -8.000 3.997 -2.952 1.00 95.25 78 ALA A O 1
ATOM 565 N N . ILE A 1 79 ? -5.979 3.005 -3.032 1.00 94.62 79 ILE A N 1
ATOM 566 C CA . ILE A 1 79 ? -5.185 4.183 -3.356 1.00 94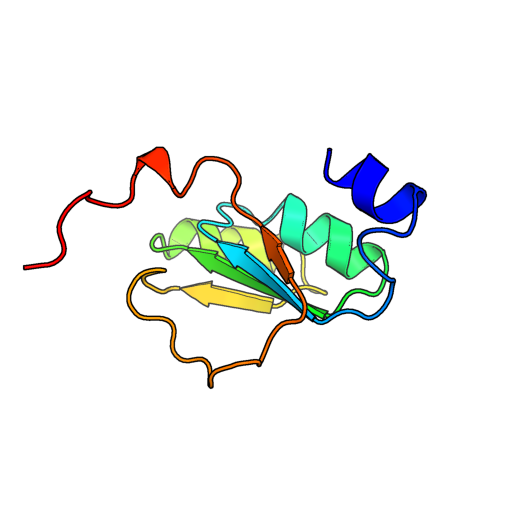.62 79 ILE A CA 1
ATOM 567 C C . ILE A 1 79 ? -4.552 3.934 -4.714 1.00 94.62 79 ILE A C 1
ATOM 569 O O . ILE A 1 79 ? -4.019 2.859 -4.971 1.00 94.62 79 ILE A O 1
ATOM 573 N N . ASP A 1 80 ? -4.629 4.942 -5.566 1.00 92.19 80 ASP A N 1
ATOM 574 C CA . ASP A 1 80 ? -3.871 5.025 -6.800 1.00 92.19 80 ASP A CA 1
ATOM 575 C C . ASP A 1 80 ? -3.070 6.322 -6.763 1.00 92.19 80 ASP A C 1
ATOM 577 O O . ASP A 1 80 ? -3.624 7.403 -6.542 1.00 92.19 80 ASP A O 1
ATOM 581 N N . ARG A 1 81 ? -1.762 6.208 -6.986 1.00 88.94 81 ARG A N 1
ATOM 582 C CA . ARG A 1 81 ? -0.879 7.359 -7.126 1.00 88.94 81 ARG A CA 1
ATOM 583 C C . ARG A 1 81 ? -0.097 7.286 -8.425 1.00 88.94 81 ARG A C 1
ATOM 585 O O . ARG A 1 81 ? 1.107 7.059 -8.451 1.00 88.94 81 ARG A O 1
ATOM 592 N N . GLY A 1 82 ? -0.816 7.526 -9.515 1.00 80.50 82 GLY A N 1
ATOM 593 C CA . GLY A 1 82 ? -0.244 7.583 -10.854 1.00 80.50 82 GLY A CA 1
ATOM 594 C C . GLY A 1 82 ? -0.115 6.224 -11.537 1.00 80.50 82 GLY A C 1
ATOM 595 O O . GLY A 1 82 ? 0.429 6.178 -12.633 1.00 80.50 82 GLY A O 1
ATOM 596 N N . CYS A 1 83 ? -0.642 5.145 -10.953 1.00 78.06 83 CYS A N 1
ATOM 597 C CA . CYS A 1 83 ? -0.773 3.840 -11.597 1.00 78.06 83 CYS A CA 1
ATOM 598 C C . CYS A 1 83 ? -1.858 3.866 -12.682 1.00 78.06 83 CYS A C 1
ATOM 600 O O . CYS A 1 83 ? -1.631 3.341 -13.772 1.00 78.06 83 CYS A O 1
ATOM 602 N N . PHE A 1 84 ? -2.998 4.532 -12.446 1.00 69.44 84 PHE A N 1
ATOM 603 C CA . PHE A 1 84 ? -4.123 4.546 -13.394 1.00 69.44 84 PHE A CA 1
ATOM 604 C C . PHE A 1 84 ? 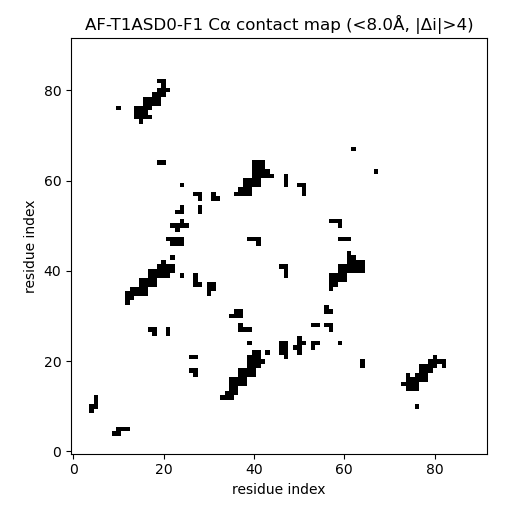-3.750 5.080 -14.783 1.00 69.44 84 PHE A C 1
ATOM 606 O O . PHE A 1 84 ? -4.259 4.592 -15.788 1.00 69.44 84 PHE A O 1
ATOM 613 N N . HIS A 1 85 ? -2.803 6.017 -14.874 1.00 70.56 85 HIS A N 1
ATOM 614 C CA . HIS A 1 85 ? -2.311 6.535 -16.157 1.00 70.56 85 HIS A CA 1
ATOM 615 C C . HIS A 1 85 ? -1.601 5.486 -17.028 1.00 70.56 85 HIS A C 1
ATOM 617 O O . HIS A 1 85 ? -1.460 5.695 -18.232 1.00 70.56 85 HIS A O 1
ATOM 623 N N . TYR A 1 86 ? -1.161 4.375 -16.437 1.00 68.88 86 TYR A N 1
ATOM 624 C CA . TYR A 1 86 ? -0.501 3.267 -17.129 1.00 68.88 86 TYR A CA 1
ATOM 625 C C . TYR A 1 86 ? -1.440 2.090 -17.397 1.00 68.88 86 TYR A C 1
ATOM 627 O O . TYR A 1 86 ? -1.030 1.115 -18.028 1.00 68.88 86 TYR A O 1
ATOM 635 N N . VAL A 1 87 ? -2.692 2.167 -16.939 1.00 73.31 87 VAL A N 1
ATOM 636 C CA . VAL A 1 87 ? -3.696 1.142 -17.205 1.00 73.31 87 VAL A CA 1
ATOM 637 C C . VAL A 1 87 ? -4.250 1.349 -18.623 1.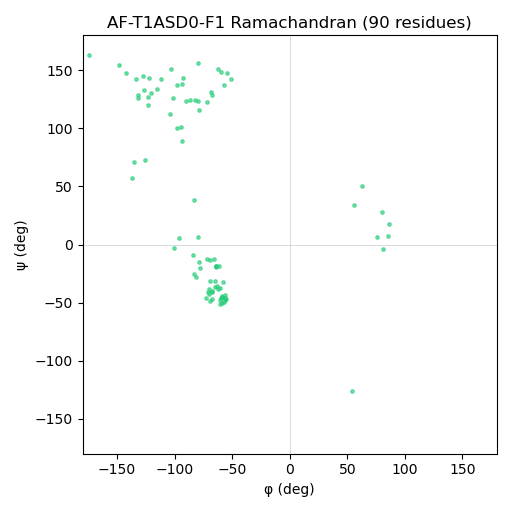00 73.31 87 VAL A C 1
ATOM 639 O O . VAL A 1 87 ? -4.750 2.434 -18.926 1.00 73.31 87 VAL A O 1
ATOM 642 N N . PRO A 1 88 ? -4.180 0.339 -19.513 1.00 74.12 88 PRO A N 1
ATOM 643 C CA . PRO A 1 88 ? -4.768 0.426 -20.846 1.00 74.12 88 PRO A CA 1
ATOM 644 C C . PRO A 1 88 ? -6.268 0.732 -20.773 1.00 74.12 88 PRO A C 1
ATOM 646 O O . PRO A 1 88 ? -6.994 0.126 -19.988 1.00 74.12 88 PRO A O 1
ATOM 649 N N . THR A 1 89 ? -6.752 1.634 -21.627 1.00 71.94 89 THR A N 1
ATOM 650 C CA . THR A 1 89 ? -8.174 2.025 -21.678 1.00 71.94 89 THR A CA 1
ATOM 651 C C . THR A 1 89 ? -9.101 0.926 -22.195 1.00 71.94 89 THR A C 1
ATOM 653 O O . THR A 1 89 ? -10.312 1.037 -22.032 1.00 71.94 89 THR A O 1
ATOM 656 N N . GLU A 1 90 ? -8.559 -0.141 -22.786 1.00 68.25 90 GLU A N 1
ATOM 657 C CA . GLU A 1 90 ? -9.331 -1.291 -23.252 1.00 68.25 90 GLU A CA 1
ATOM 658 C C . GLU A 1 90 ? -8.696 -2.599 -22.773 1.00 68.25 90 GLU A C 1
ATOM 660 O O . GLU A 1 90 ? -7.517 -2.865 -23.006 1.00 68.25 90 GLU A O 1
ATOM 665 N N . SER A 1 91 ? -9.500 -3.427 -22.106 1.00 54.22 91 SER A N 1
ATOM 666 C CA . SER A 1 91 ? -9.222 -4.851 -21.922 1.00 54.22 91 SER A CA 1
ATOM 667 C C . SER A 1 91 ? -10.018 -5.590 -22.993 1.00 54.22 91 SER A C 1
ATOM 669 O O . SER A 1 91 ? -11.236 -5.707 -22.862 1.00 54.22 91 SER A O 1
ATOM 671 N N . THR A 1 92 ? -9.361 -5.991 -24.083 1.00 42.97 92 THR A N 1
ATOM 672 C CA . THR A 1 92 ? -9.951 -6.928 -25.054 1.00 42.97 92 THR A CA 1
ATOM 673 C C . THR A 1 92 ? -10.111 -8.312 -24.433 1.00 42.97 92 THR A C 1
ATOM 675 O O . THR A 1 92 ? -9.221 -8.712 -23.644 1.00 42.97 92 THR A O 1
#

Nearest PDB structures (foldseek):
  3cgg-assembly2_B  TM=8.766E-01  e=2.887E-07  Corynebacterium glutamicum ATCC 13032
  3l8d-assembly1_A-2  TM=9.011E-01  e=1.979E-06  Bacillus thuringiensis str. Al Hakam
  3ccf-assembly1_A  TM=8.673E-01  e=6.671E-05  Trichormus variabilis ATCC 29413
  5dpm-assembly1_A  TM=8.759E-01  e=2.062E-04  Escherichia coli HS
  7zkg-assembly1_A  TM=7.933E-01  e=5.841E-05  Streptomyces griseofuscus

Secondary structure (DSSP, 8-state):
-HHHHHHTTSS-TT-EEEEET-TT-HHHHHHHHTT-EEEEEES-HHHHHHHHHH-TTSEEEE--TTS--S-TT--SEEEESS-GGGS-S---

Radius of gyration: 12.82 Å; Cα contacts (8 Å, |Δi|>4): 156; chains: 1; bounding box: 28×27×37 Å